Protein AF-A0A932JWS8-F1 (afdb_monomer)

Solvent-accessible surface area (backbone atoms only — not comparable to full-atom values): 4302 Å² total; per-residue (Å²): 132,83,79,66,45,77,63,54,58,49,51,48,53,52,35,41,74,76,69,47,63,60,69,62,49,47,54,52,51,73,48,41,80,78,43,54,74,70,53,43,52,50,50,52,52,49,54,53,52,52,43,57,50,53,56,50,69,75,47,84,79,84,83,74,84,86,85,76,135

Radius of gyration: 15.82 Å; Cα contacts (8 Å, |Δi|>4): 27; chains: 1; bounding box: 22×36×52 Å

Mean predicted aligned error: 7.89 Å

Foldseek 3Di:
DPQLDPQLVVLLVLCVVLPDDNVVSVVCSVCSVVDDPVVNVVVSVVSVVVSVVSVCVVVPPPPDDPDDD

Nearest PDB structures (foldseek):
  7yh8-assembly2_C  TM=5.134E-01  e=9.095E+00  synthetic construct

Structure (mmCIF, N/CA/C/O backbone):
data_AF-A0A932JWS8-F1
#
_entry.id   AF-A0A932JWS8-F1
#
loop_
_atom_site.group_PDB
_atom_site.id
_atom_site.type_symbol
_atom_site.label_atom_id
_atom_site.label_alt_id
_atom_site.label_comp_id
_atom_site.label_asym_id
_atom_site.label_entity_id
_atom_site.label_seq_id
_atom_site.pdbx_PDB_ins_code
_atom_site.Cartn_x
_atom_site.Cartn_y
_atom_site.Cartn_z
_atom_site.occupancy
_atom_site.B_iso_or_equiv
_atom_site.auth_seq_id
_atom_site.auth_comp_id
_atom_site.auth_asym_id
_atom_site.auth_atom_id
_atom_site.pdbx_PDB_model_num
ATOM 1 N N . MET A 1 1 ? -1.764 -14.898 -13.051 1.00 45.28 1 MET A N 1
ATOM 2 C CA . MET A 1 1 ? -1.703 -13.687 -12.216 1.00 45.28 1 MET A CA 1
ATOM 3 C C . MET A 1 1 ? -0.235 -13.437 -11.965 1.00 45.28 1 MET A C 1
ATOM 5 O O . MET A 1 1 ? 0.438 -14.349 -11.498 1.00 45.28 1 MET A O 1
ATOM 9 N N . THR A 1 2 ? 0.273 -12.310 -12.450 1.00 48.12 2 THR A N 1
ATOM 10 C CA . THR A 1 2 ? 1.667 -11.901 -12.268 1.00 48.12 2 THR A CA 1
ATOM 11 C C . THR A 1 2 ? 1.843 -11.597 -10.790 1.00 48.12 2 THR A C 1
ATOM 13 O O . THR A 1 2 ? 1.059 -10.836 -10.238 1.00 48.12 2 THR A O 1
ATOM 16 N N . ASP A 1 3 ? 2.779 -12.273 -10.134 1.00 55.47 3 ASP A N 1
ATOM 17 C CA . ASP A 1 3 ? 3.047 -12.069 -8.714 1.00 55.47 3 ASP A CA 1
ATOM 18 C C . ASP A 1 3 ? 3.632 -10.650 -8.554 1.00 55.47 3 ASP A C 1
ATOM 20 O O . ASP A 1 3 ? 4.712 -10.400 -9.100 1.00 55.47 3 ASP A O 1
ATOM 24 N N . PRO A 1 4 ? 2.946 -9.700 -7.888 1.00 56.78 4 PRO A N 1
ATOM 25 C CA . PRO A 1 4 ? 3.387 -8.304 -7.774 1.00 56.78 4 PRO A CA 1
ATOM 26 C C . PRO A 1 4 ? 4.625 -8.129 -6.872 1.00 56.78 4 PRO A C 1
ATOM 28 O O . PRO A 1 4 ? 5.010 -7.018 -6.516 1.00 56.78 4 PRO A O 1
ATOM 31 N N . GLY A 1 5 ? 5.264 -9.236 -6.498 1.00 72.38 5 GLY A N 1
ATOM 32 C CA . GLY A 1 5 ? 6.346 -9.311 -5.542 1.00 72.38 5 GLY A CA 1
ATOM 33 C C . GLY A 1 5 ? 5.804 -9.607 -4.140 1.00 72.38 5 GLY A C 1
ATOM 34 O O . GLY A 1 5 ? 4.756 -9.079 -3.751 1.00 72.38 5 GLY A O 1
ATOM 35 N N . PRO A 1 6 ? 6.529 -10.412 -3.341 1.00 81.06 6 PRO A N 1
ATOM 36 C CA . PRO A 1 6 ? 6.089 -10.810 -2.003 1.00 81.06 6 PRO A CA 1
ATOM 37 C C . PRO A 1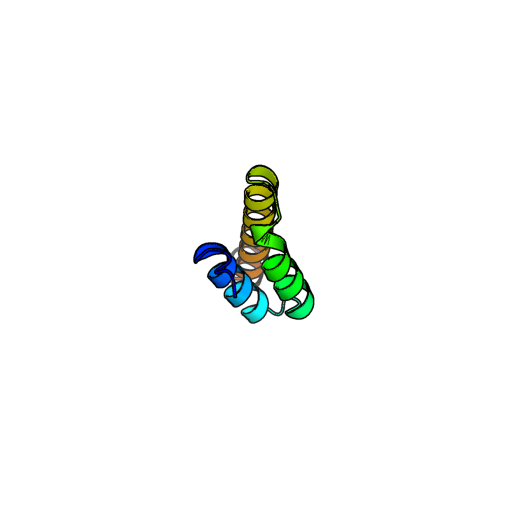 6 ? 5.850 -9.611 -1.072 1.00 81.06 6 PRO A C 1
ATOM 39 O O . PRO A 1 6 ? 5.008 -9.688 -0.182 1.00 81.06 6 PRO A O 1
ATOM 42 N N . GLU A 1 7 ? 6.543 -8.492 -1.300 1.00 90.31 7 GLU A N 1
ATOM 43 C CA . GLU A 1 7 ? 6.424 -7.291 -0.476 1.00 90.31 7 GLU A CA 1
ATOM 44 C C . GLU A 1 7 ? 5.107 -6.526 -0.688 1.00 90.31 7 GLU A C 1
ATOM 46 O O . GLU A 1 7 ? 4.437 -6.195 0.291 1.00 90.31 7 GLU A O 1
ATOM 51 N N . LEU A 1 8 ? 4.697 -6.264 -1.937 1.00 93.12 8 LEU A N 1
ATOM 52 C CA . LEU A 1 8 ? 3.447 -5.537 -2.198 1.00 93.12 8 LEU A CA 1
ATOM 53 C C . LEU A 1 8 ? 2.241 -6.318 -1.666 1.00 93.12 8 LEU A C 1
ATOM 55 O O . LEU A 1 8 ? 1.336 -5.742 -1.064 1.00 93.12 8 LEU A O 1
ATOM 59 N N . GLY A 1 9 ? 2.245 -7.641 -1.853 1.00 92.94 9 GLY A N 1
ATOM 60 C CA . GLY A 1 9 ? 1.200 -8.520 -1.334 1.00 92.94 9 GLY A CA 1
ATOM 61 C C . GLY A 1 9 ? 1.083 -8.482 0.193 1.00 92.94 9 GLY A C 1
ATOM 62 O O . GLY A 1 9 ? -0.028 -8.513 0.726 1.00 92.94 9 GLY A O 1
ATOM 63 N N . GLU A 1 10 ? 2.209 -8.391 0.905 1.00 94.44 10 GLU A N 1
ATOM 64 C CA . GLU A 1 10 ? 2.216 -8.260 2.362 1.00 94.44 10 GLU A CA 1
ATOM 65 C C . GLU A 1 10 ? 1.697 -6.889 2.815 1.00 94.44 10 GLU A C 1
ATOM 67 O O . GLU A 1 10 ? 0.852 -6.832 3.710 1.00 94.44 10 GLU A O 1
ATOM 72 N N . LEU A 1 11 ? 2.150 -5.802 2.180 1.00 96.12 11 LEU A N 1
ATOM 73 C CA . LEU A 1 11 ? 1.717 -4.440 2.509 1.00 96.12 11 LEU A CA 1
ATOM 74 C C . LEU A 1 11 ? 0.213 -4.258 2.312 1.00 96.12 11 LEU A C 1
ATOM 76 O O . LEU A 1 11 ? -0.466 -3.820 3.237 1.00 96.12 11 LEU A O 1
ATOM 80 N N . VAL A 1 12 ? -0.319 -4.668 1.158 1.00 95.56 12 VAL A N 1
ATOM 81 C CA . VAL A 1 12 ? -1.761 -4.596 0.876 1.00 95.56 12 VAL A CA 1
ATOM 82 C C . VAL A 1 12 ? -2.559 -5.385 1.909 1.00 95.56 12 VAL A C 1
ATOM 84 O O . VAL A 1 12 ? -3.535 -4.875 2.450 1.00 95.56 12 VAL A O 1
ATOM 87 N N . ARG A 1 13 ? -2.128 -6.607 2.251 1.00 95.25 13 ARG A N 1
ATOM 88 C CA . ARG A 1 13 ? -2.824 -7.414 3.262 1.00 95.25 13 ARG A CA 1
ATOM 89 C C . ARG A 1 13 ? -2.883 -6.705 4.617 1.00 95.25 13 ARG A C 1
ATOM 91 O O . ARG A 1 13 ? -3.925 -6.753 5.266 1.00 95.25 13 ARG A O 1
ATOM 98 N N . LYS A 1 14 ? -1.780 -6.084 5.046 1.00 96.06 14 LYS A N 1
ATOM 99 C CA . LYS A 1 14 ? -1.725 -5.349 6.316 1.00 96.06 14 LYS A CA 1
ATOM 100 C C . LYS A 1 14 ? -2.609 -4.105 6.275 1.00 96.06 14 LYS A C 1
ATOM 102 O O . LYS A 1 14 ? -3.442 -3.943 7.157 1.00 96.06 14 LYS A O 1
ATOM 107 N N . LEU A 1 15 ? -2.507 -3.288 5.230 1.00 96.44 15 LEU A N 1
ATOM 108 C CA . LEU A 1 15 ? -3.327 -2.083 5.066 1.00 96.44 15 LEU A CA 1
ATOM 109 C C . LEU A 1 15 ? -4.830 -2.402 5.081 1.00 96.44 15 LEU A C 1
ATOM 111 O O . LEU A 1 15 ? -5.574 -1.800 5.851 1.00 96.44 15 LEU A O 1
ATOM 115 N N . VAL A 1 16 ? -5.268 -3.435 4.351 1.00 96.31 16 VAL A N 1
ATOM 116 C CA . VAL A 1 16 ? -6.668 -3.900 4.394 1.00 96.31 16 VAL A CA 1
ATOM 117 C C . VAL A 1 16 ? -7.075 -4.332 5.808 1.00 96.31 16 VAL A C 1
ATOM 119 O O . VAL A 1 16 ? -8.198 -4.069 6.233 1.00 96.31 16 VAL A O 1
ATOM 122 N N . SER A 1 17 ? -6.180 -4.966 6.575 1.00 95.81 17 SER A N 1
ATOM 123 C CA . SER A 1 17 ? -6.485 -5.336 7.966 1.00 95.81 17 SER A CA 1
ATOM 124 C C . SER A 1 17 ? -6.629 -4.138 8.912 1.00 95.81 17 SER A C 1
ATOM 126 O O . SER A 1 17 ? -7.326 -4.2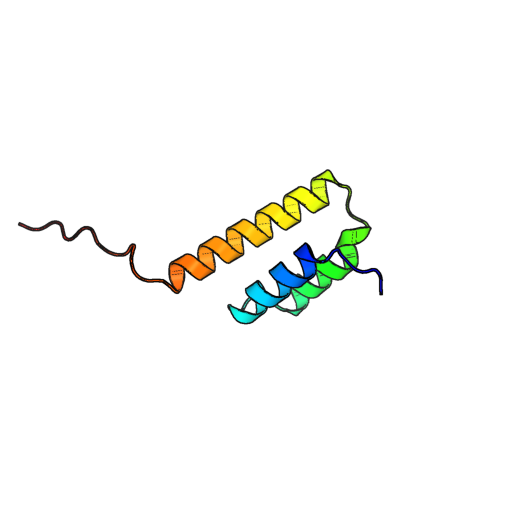64 9.916 1.00 95.81 17 SER A O 1
ATOM 128 N N . HIS A 1 18 ? -6.050 -2.987 8.558 1.00 94.56 18 HIS A N 1
ATOM 129 C CA . HIS A 1 18 ? -6.238 -1.707 9.249 1.00 94.56 18 HIS A CA 1
ATOM 130 C C . HIS A 1 18 ? -7.436 -0.894 8.719 1.00 94.56 18 HIS A C 1
ATOM 132 O O . HIS A 1 18 ? -7.704 0.197 9.216 1.00 94.56 18 HIS A O 1
ATOM 138 N N . GLY A 1 19 ? -8.198 -1.431 7.758 1.00 94.12 19 GLY A N 1
ATOM 139 C CA . GLY A 1 19 ? -9.430 -0.822 7.250 1.00 94.12 19 GLY A CA 1
ATOM 140 C C . GLY A 1 19 ? -9.278 0.015 5.980 1.00 94.12 19 GLY A C 1
ATOM 141 O O . GLY A 1 19 ? -10.243 0.675 5.600 1.00 94.12 19 GLY A O 1
ATOM 142 N N . GLU A 1 20 ? -8.116 -0.025 5.323 1.00 95.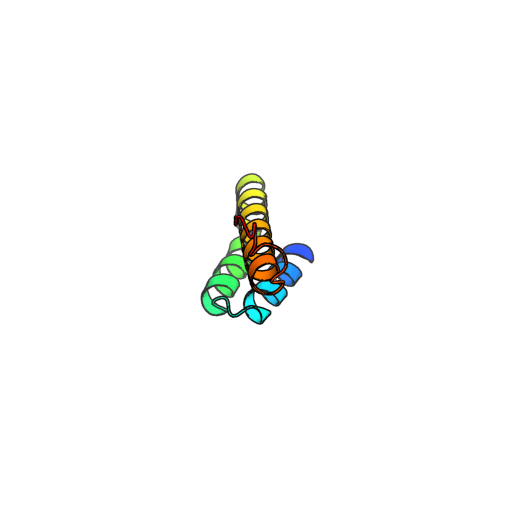12 20 GLU A N 1
ATOM 143 C CA . GLU A 1 20 ? -7.915 0.624 4.022 1.00 95.12 20 GLU A CA 1
ATOM 144 C C . GLU A 1 20 ? -8.758 -0.015 2.909 1.00 95.12 20 GLU A C 1
ATOM 146 O O . GLU A 1 20 ? -9.155 -1.186 2.983 1.00 95.12 20 GLU A O 1
ATOM 151 N N . ASP A 1 21 ? -9.018 0.764 1.857 1.00 96.06 21 ASP A N 1
ATOM 152 C CA . ASP A 1 21 ? -9.874 0.356 0.744 1.00 96.06 21 ASP A CA 1
ATOM 153 C C . ASP A 1 21 ? -9.231 -0.777 -0.077 1.00 96.06 21 ASP A C 1
ATOM 155 O O . ASP A 1 21 ? -8.223 -0.616 -0.772 1.00 96.06 21 ASP A O 1
ATOM 159 N N . ALA A 1 22 ? -9.844 -1.959 -0.004 1.00 93.94 22 ALA A N 1
ATOM 160 C CA . ALA A 1 22 ? -9.378 -3.143 -0.710 1.00 93.94 22 ALA A CA 1
ATOM 161 C C . ALA A 1 22 ? -9.512 -3.032 -2.239 1.00 93.94 22 ALA A C 1
ATOM 163 O O . ALA A 1 22 ? -8.709 -3.641 -2.948 1.00 93.94 22 ALA A O 1
ATOM 164 N N . GLU A 1 23 ? -10.496 -2.289 -2.760 1.00 95.19 23 GLU A N 1
ATOM 165 C CA . GLU A 1 23 ? -10.656 -2.085 -4.206 1.00 95.19 23 GLU A CA 1
ATOM 166 C C . GLU A 1 23 ? -9.543 -1.184 -4.744 1.00 95.19 23 GLU A C 1
ATOM 168 O O . GLU A 1 23 ? -8.929 -1.503 -5.767 1.00 95.19 23 GLU A O 1
ATOM 173 N N . GLU A 1 24 ? -9.216 -0.111 -4.019 1.00 94.88 24 GLU A N 1
ATOM 174 C CA . GLU A 1 24 ? -8.096 0.765 -4.369 1.00 94.88 24 GLU A CA 1
ATOM 175 C C . GLU A 1 24 ? -6.760 0.008 -4.336 1.00 94.88 24 GLU A C 1
ATOM 177 O O . GLU A 1 24 ? -5.982 0.051 -5.292 1.00 94.88 24 GLU A O 1
ATOM 182 N N . LEU A 1 25 ? -6.496 -0.742 -3.265 1.00 95.06 25 LEU A N 1
ATOM 183 C CA . LEU A 1 25 ? -5.257 -1.508 -3.139 1.00 95.06 25 LEU A CA 1
ATOM 184 C C . LEU A 1 25 ? -5.155 -2.636 -4.180 1.00 95.06 25 LEU A C 1
ATOM 186 O O . LEU A 1 25 ? -4.054 -2.916 -4.658 1.00 95.06 25 LEU A O 1
ATOM 190 N N . SER A 1 26 ? -6.278 -3.243 -4.582 1.00 92.81 26 SER A N 1
ATOM 191 C CA . SER A 1 26 ? -6.311 -4.212 -5.688 1.00 92.81 26 SER A CA 1
ATOM 192 C C . SER A 1 26 ? -5.934 -3.560 -7.017 1.00 92.81 26 SER A C 1
ATOM 194 O O . SER A 1 26 ? -5.145 -4.131 -7.767 1.00 92.81 26 SER A O 1
ATOM 196 N N . TYR A 1 27 ? -6.434 -2.352 -7.299 1.00 94.31 27 TYR A N 1
ATOM 197 C CA . TYR A 1 27 ? -6.047 -1.610 -8.501 1.00 94.31 27 TYR A CA 1
ATOM 198 C C . TYR A 1 27 ? -4.533 -1.366 -8.547 1.00 94.31 27 TYR A C 1
ATOM 200 O O . TYR A 1 27 ? -3.893 -1.603 -9.573 1.00 94.31 27 TYR A O 1
ATOM 208 N N . TRP A 1 28 ? -3.939 -0.950 -7.423 1.00 94.38 28 TRP A N 1
ATOM 209 C CA . TRP A 1 28 ? -2.494 -0.739 -7.339 1.00 94.38 28 TRP A CA 1
ATOM 210 C C . TRP A 1 28 ? -1.690 -2.026 -7.549 1.00 94.38 28 TRP A C 1
ATOM 212 O O . TRP A 1 28 ? -0.635 -1.974 -8.180 1.00 94.38 28 TRP A O 1
ATOM 222 N N . GLN A 1 29 ? -2.182 -3.175 -7.074 1.00 92.62 29 GLN A N 1
ATOM 223 C CA . GLN A 1 29 ? -1.568 -4.479 -7.348 1.00 92.62 29 GLN A CA 1
ATOM 224 C C . GLN A 1 29 ? -1.636 -4.856 -8.828 1.00 92.62 29 GLN A C 1
ATOM 226 O O . GLN A 1 29 ? -0.644 -5.346 -9.371 1.00 92.62 29 GLN A O 1
ATOM 231 N N . ASP A 1 30 ? -2.773 -4.600 -9.475 1.00 93.31 30 ASP A N 1
ATOM 232 C CA . ASP A 1 30 ? -3.002 -4.958 -10.873 1.00 93.31 30 ASP A CA 1
ATOM 233 C C . ASP A 1 30 ? -2.071 -4.199 -11.826 1.00 93.31 30 ASP A C 1
ATOM 235 O O . ASP A 1 30 ? -1.569 -4.786 -12.783 1.00 93.31 30 ASP A O 1
ATOM 239 N N . ILE A 1 31 ? -1.794 -2.919 -11.552 1.00 93.69 31 ILE A N 1
ATOM 240 C CA . ILE A 1 31 ?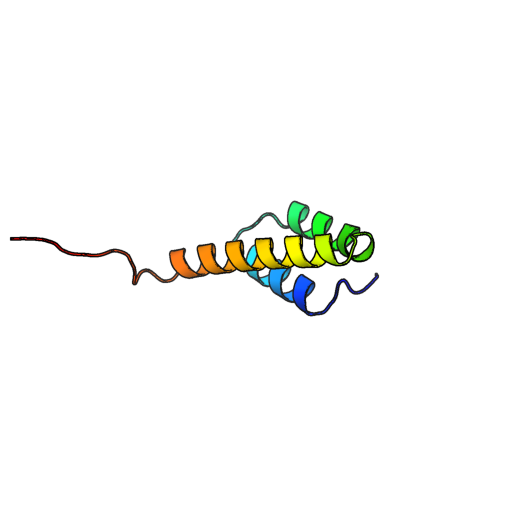 -0.915 -2.101 -12.404 1.00 93.69 31 ILE A CA 1
ATOM 241 C C . ILE A 1 31 ? 0.558 -2.125 -11.980 1.00 93.69 31 ILE A C 1
ATOM 243 O O . ILE A 1 31 ? 1.403 -1.570 -12.680 1.00 93.69 31 ILE A O 1
ATOM 247 N N . PHE A 1 32 ? 0.901 -2.750 -10.848 1.00 93.94 32 PHE A N 1
ATOM 248 C CA . PHE A 1 32 ? 2.240 -2.655 -10.255 1.00 93.94 32 PHE A CA 1
ATOM 249 C C . PHE A 1 32 ? 3.357 -3.102 -11.200 1.00 93.94 3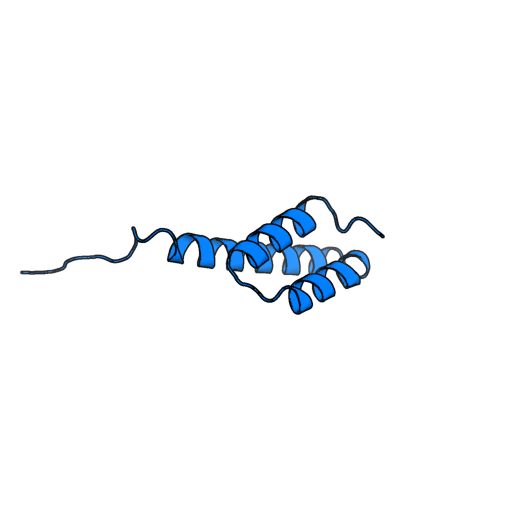2 PHE A C 1
ATOM 251 O O . PHE A 1 32 ? 4.397 -2.451 -11.296 1.00 93.94 32 PHE A O 1
ATOM 258 N N . THR A 1 33 ? 3.143 -4.202 -11.924 1.00 91.12 33 THR A N 1
ATOM 259 C CA . THR A 1 33 ? 4.147 -4.753 -12.845 1.00 91.12 33 THR A CA 1
ATOM 260 C C . THR A 1 33 ? 4.337 -3.911 -14.101 1.00 91.12 33 THR A C 1
ATOM 262 O O . THR A 1 33 ? 5.350 -4.068 -14.781 1.00 91.12 33 THR A O 1
ATOM 265 N N . ASP A 1 34 ? 3.389 -3.018 -14.384 1.00 94.31 34 ASP A N 1
ATOM 266 C CA . ASP A 1 34 ? 3.427 -2.105 -15.525 1.00 94.31 34 ASP A CA 1
ATOM 267 C C . ASP A 1 34 ? 4.115 -0.774 -15.171 1.00 94.31 34 ASP A C 1
ATOM 269 O O . ASP A 1 34 ? 4.498 -0.014 -16.062 1.00 94.31 34 ASP A O 1
ATOM 273 N N . LEU A 1 35 ? 4.314 -0.499 -13.876 1.00 93.38 35 LEU A N 1
ATOM 274 C CA . LEU A 1 35 ? 5.044 0.667 -13.388 1.00 93.38 35 LEU A CA 1
ATOM 275 C C . LEU A 1 35 ? 6.549 0.533 -13.641 1.00 93.38 35 LEU A C 1
ATOM 277 O O . LEU A 1 35 ? 7.130 -0.554 -13.574 1.00 93.38 35 LEU A O 1
ATOM 281 N N . THR A 1 36 ? 7.220 1.667 -13.842 1.00 95.25 36 THR A N 1
ATOM 282 C CA . THR A 1 36 ? 8.687 1.713 -13.833 1.00 95.25 36 THR A CA 1
ATOM 283 C C . THR A 1 36 ? 9.239 1.397 -12.440 1.00 95.25 36 THR A C 1
ATOM 285 O O . THR A 1 36 ? 8.565 1.591 -11.432 1.00 95.25 36 THR A O 1
ATOM 288 N N . ALA A 1 37 ? 10.509 0.990 -12.348 1.00 92.25 37 ALA A N 1
ATOM 289 C CA . ALA A 1 37 ? 11.148 0.698 -11.059 1.00 92.25 37 ALA A CA 1
ATOM 290 C C . ALA A 1 37 ? 11.057 1.871 -10.057 1.00 92.25 37 ALA A C 1
ATOM 292 O O . ALA A 1 37 ? 10.810 1.657 -8.875 1.00 92.25 37 ALA A O 1
ATOM 293 N N . ALA A 1 38 ? 11.194 3.114 -10.532 1.00 95.00 38 ALA A N 1
ATOM 294 C CA . ALA A 1 38 ? 11.079 4.300 -9.682 1.00 95.00 38 ALA A CA 1
ATOM 295 C C . ALA A 1 38 ? 9.644 4.522 -9.168 1.00 95.00 38 ALA A C 1
ATOM 297 O O . ALA A 1 38 ? 9.446 4.956 -8.034 1.00 95.00 38 ALA A O 1
ATOM 298 N N . GLU A 1 39 ? 8.636 4.227 -9.988 1.00 96.31 39 GLU A N 1
ATOM 299 C CA . GLU A 1 39 ? 7.226 4.314 -9.596 1.00 96.31 39 GLU A CA 1
ATOM 300 C C . GLU A 1 39 ? 6.841 3.191 -8.632 1.00 96.31 39 GLU A C 1
ATOM 302 O O . GLU A 1 39 ? 6.151 3.455 -7.650 1.00 96.31 39 GLU A O 1
ATOM 307 N N . GLN A 1 40 ? 7.350 1.976 -8.855 1.00 95.12 40 GLN A N 1
ATOM 308 C CA . GLN A 1 40 ? 7.194 0.853 -7.930 1.00 95.12 40 GLN A CA 1
ATOM 309 C C . GLN A 1 40 ? 7.784 1.187 -6.557 1.00 95.12 40 GLN A C 1
ATOM 311 O O . GLN A 1 40 ? 7.102 1.041 -5.544 1.00 95.12 40 GLN A O 1
ATOM 316 N N . GLU A 1 41 ? 9.018 1.703 -6.503 1.00 95.06 41 GLU A N 1
ATOM 317 C CA . GLU A 1 41 ? 9.632 2.127 -5.239 1.00 95.06 41 GLU A CA 1
ATOM 318 C C . GLU A 1 41 ? 8.840 3.243 -4.556 1.00 95.06 41 GLU A C 1
ATOM 320 O O . GLU A 1 41 ? 8.658 3.210 -3.338 1.00 95.06 41 GLU A O 1
ATOM 325 N N . LYS A 1 42 ? 8.337 4.217 -5.324 1.00 96.50 42 LYS A N 1
ATOM 326 C CA . LYS A 1 42 ? 7.523 5.312 -4.787 1.00 96.50 42 LYS A CA 1
ATOM 327 C C . LYS A 1 42 ? 6.210 4.805 -4.189 1.00 96.50 42 LYS A C 1
ATOM 329 O O . LYS A 1 42 ? 5.843 5.248 -3.102 1.00 96.50 42 LYS A O 1
ATOM 334 N N . LEU A 1 43 ? 5.524 3.891 -4.872 1.00 95.94 43 LEU A N 1
ATOM 335 C CA . LEU A 1 43 ? 4.292 3.279 -4.382 1.00 95.94 43 LEU A CA 1
ATOM 336 C C . LEU A 1 43 ? 4.557 2.470 -3.109 1.00 95.94 43 LEU A C 1
ATOM 338 O O . LEU A 1 43 ? 3.905 2.705 -2.096 1.00 95.94 43 LEU A O 1
ATOM 342 N N . LEU A 1 44 ? 5.573 1.601 -3.111 1.00 96.38 44 LEU A N 1
ATOM 343 C CA . LEU A 1 44 ? 5.964 0.838 -1.922 1.00 96.38 44 LEU A CA 1
ATOM 344 C C . LEU A 1 44 ? 6.318 1.756 -0.745 1.00 96.38 44 LEU A C 1
ATOM 346 O O . LEU A 1 44 ? 5.900 1.504 0.381 1.00 96.38 44 LEU A O 1
ATOM 350 N N . ALA A 1 45 ? 7.066 2.835 -0.984 1.00 96.88 45 ALA A N 1
ATOM 351 C CA . ALA A 1 45 ? 7.394 3.807 0.053 1.00 96.88 45 ALA A CA 1
ATOM 352 C C . ALA A 1 45 ? 6.140 4.488 0.630 1.00 96.88 45 ALA A C 1
ATOM 354 O O . ALA A 1 45 ? 6.061 4.644 1.847 1.00 96.88 45 ALA A O 1
ATOM 355 N N . GLY A 1 46 ? 5.164 4.841 -0.214 1.00 96.94 46 GLY A N 1
ATOM 356 C CA . GLY A 1 46 ? 3.881 5.401 0.217 1.00 96.94 46 GLY A CA 1
ATOM 357 C C . GLY A 1 46 ? 3.091 4.432 1.096 1.00 96.94 46 GLY A C 1
ATOM 358 O O . GLY A 1 46 ? 2.769 4.765 2.233 1.00 96.94 46 GLY A O 1
ATOM 359 N N . LEU A 1 47 ? 2.896 3.197 0.627 1.00 96.75 47 LEU A N 1
ATOM 360 C CA . LEU A 1 47 ? 2.173 2.155 1.366 1.00 96.75 47 LEU A CA 1
ATOM 361 C C . LEU A 1 47 ? 2.843 1.825 2.712 1.00 96.75 47 LEU A C 1
ATOM 363 O O . LEU A 1 47 ? 2.166 1.637 3.721 1.00 96.75 47 LEU A O 1
ATOM 367 N N . ARG A 1 48 ? 4.186 1.802 2.766 1.00 97.06 48 ARG A N 1
ATOM 368 C CA . ARG A 1 48 ? 4.935 1.633 4.026 1.00 97.06 48 ARG A CA 1
ATOM 369 C C . ARG A 1 48 ? 4.704 2.800 4.993 1.00 97.06 48 ARG A C 1
ATOM 371 O O . ARG A 1 48 ? 4.593 2.576 6.194 1.00 97.06 48 ARG A O 1
ATOM 378 N N . GLN A 1 49 ? 4.675 4.038 4.495 1.00 97.25 49 GLN A N 1
ATOM 379 C CA . GLN A 1 49 ? 4.440 5.225 5.326 1.00 97.25 49 GLN A CA 1
ATOM 380 C C . GLN A 1 49 ? 3.025 5.253 5.901 1.00 97.25 49 GLN A C 1
ATOM 382 O O . GLN A 1 49 ? 2.854 5.595 7.070 1.00 97.25 49 GLN A O 1
ATOM 387 N N . GLU A 1 50 ? 2.042 4.885 5.087 1.00 96.06 50 GLU A N 1
ATOM 388 C CA . GLU A 1 50 ? 0.640 4.798 5.478 1.00 96.06 50 GLU A CA 1
ATOM 389 C C . GLU A 1 50 ? 0.429 3.721 6.542 1.00 96.06 50 GLU A C 1
ATOM 391 O O . GLU A 1 50 ? -0.069 4.023 7.626 1.00 96.06 50 GLU A O 1
ATOM 396 N N . LEU A 1 51 ? 0.958 2.514 6.317 1.00 96.12 51 LEU A N 1
ATOM 397 C CA . LEU A 1 51 ? 0.914 1.435 7.304 1.00 96.12 51 LEU A CA 1
ATOM 398 C C . LEU A 1 51 ? 1.548 1.863 8.635 1.00 96.12 51 LEU A C 1
ATOM 400 O O . LEU A 1 51 ? 0.940 1.718 9.690 1.00 96.12 51 LEU A O 1
ATOM 404 N N . ALA A 1 52 ? 2.734 2.476 8.590 1.00 95.50 52 ALA A N 1
ATOM 405 C CA . ALA A 1 52 ? 3.405 2.969 9.790 1.00 95.50 52 ALA A CA 1
ATOM 406 C C . ALA A 1 52 ? 2.640 4.110 10.491 1.00 95.50 52 ALA A C 1
ATOM 408 O O . ALA A 1 52 ? 2.852 4.369 11.678 1.00 95.50 52 ALA A O 1
ATOM 409 N N . ALA A 1 53 ? 1.800 4.866 9.781 1.00 94.06 53 ALA A N 1
ATOM 410 C CA . ALA A 1 53 ? 0.922 5.858 10.395 1.00 94.06 53 ALA A CA 1
ATOM 411 C C . ALA A 1 53 ? -0.255 5.182 11.110 1.00 94.06 53 ALA A C 1
ATOM 413 O O . ALA A 1 53 ? -0.532 5.532 12.255 1.00 94.06 53 ALA A O 1
ATOM 414 N N . LEU A 1 54 ? -0.879 4.185 10.481 1.00 94.00 54 LEU A N 1
ATOM 415 C CA . LEU A 1 54 ? -1.981 3.411 11.057 1.00 94.00 54 LEU A CA 1
ATOM 416 C C . LEU A 1 54 ? -1.538 2.633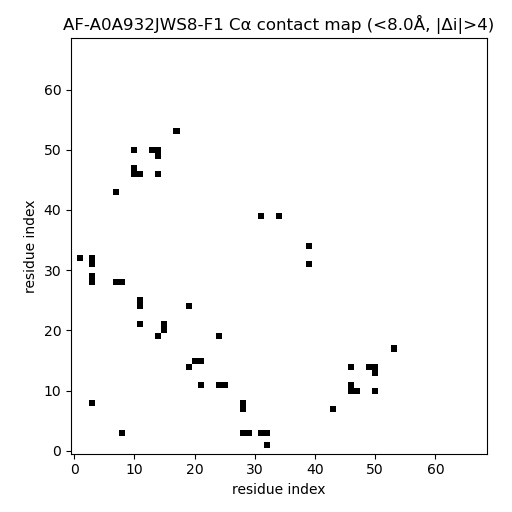 12.307 1.00 94.00 54 LEU A C 1
ATOM 418 O O . LEU A 1 54 ? -2.156 2.766 13.361 1.00 94.00 54 LEU A O 1
ATOM 422 N N . GLU A 1 55 ? -0.400 1.936 12.249 1.00 93.44 55 GLU A N 1
ATOM 423 C CA . GLU A 1 55 ? 0.160 1.191 13.390 1.00 93.44 55 GLU A CA 1
ATOM 424 C C . GLU A 1 55 ? 0.457 2.099 14.602 1.00 93.44 55 GLU A C 1
ATOM 426 O O . GLU A 1 55 ? 0.291 1.694 15.758 1.00 93.44 55 GLU A O 1
ATOM 431 N N . ARG A 1 56 ? 0.861 3.356 14.357 1.00 91.62 56 ARG A N 1
ATOM 432 C CA . ARG A 1 56 ? 1.063 4.364 15.415 1.00 91.62 56 ARG A CA 1
ATOM 433 C C . ARG A 1 56 ? -0.243 4.851 16.033 1.00 91.62 56 ARG A C 1
ATOM 435 O O . ARG A 1 56 ? -0.256 5.177 17.215 1.00 91.62 56 ARG A O 1
ATOM 442 N N . LEU A 1 57 ? -1.328 4.918 15.265 1.00 87.94 57 LEU A N 1
ATOM 443 C CA . LEU A 1 57 ? -2.643 5.294 15.792 1.00 87.94 57 LEU A CA 1
ATOM 444 C C . LEU A 1 57 ? -3.244 4.181 16.662 1.00 87.94 57 LEU A C 1
ATOM 446 O O . LEU A 1 57 ? -3.939 4.473 17.634 1.00 87.94 57 LEU A O 1
ATOM 450 N N . GLU A 1 58 ? -2.944 2.921 16.349 1.00 79.12 58 GLU A N 1
ATOM 451 C CA . GLU A 1 58 ? -3.381 1.752 17.124 1.00 79.12 58 GLU A CA 1
ATOM 452 C C . GLU A 1 58 ? -2.536 1.476 18.376 1.00 79.12 58 GLU A C 1
ATOM 454 O O . GLU A 1 58 ? -2.988 0.770 19.279 1.00 79.12 58 GLU A O 1
ATOM 459 N N . SER A 1 59 ? -1.334 2.052 18.456 1.00 65.44 59 SER A N 1
ATOM 460 C CA . SER A 1 59 ? -0.441 1.970 19.615 1.00 65.44 59 SER A CA 1
ATOM 461 C C . SER A 1 59 ? -0.425 3.313 20.361 1.00 65.44 59 SER A C 1
ATOM 463 O O . SER A 1 59 ? 0.441 4.149 20.099 1.00 65.44 59 SER A O 1
ATOM 465 N N . PRO A 1 60 ? -1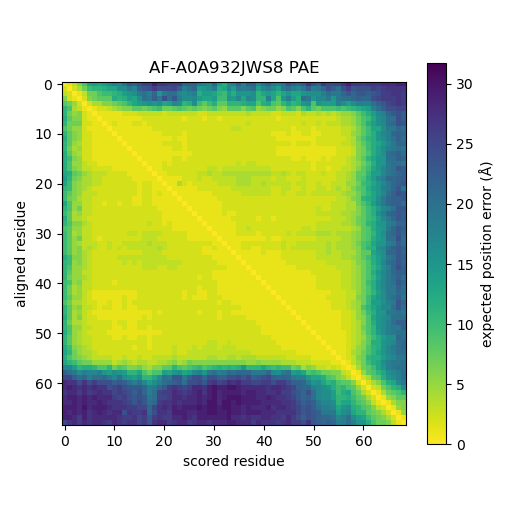.371 3.569 21.287 1.00 55.53 60 PRO A N 1
ATOM 466 C CA . PRO A 1 60 ? -1.500 4.855 21.964 1.00 55.53 60 PRO A CA 1
ATOM 467 C C . PRO A 1 60 ? -0.435 5.020 23.062 1.00 55.53 60 PRO A C 1
ATOM 469 O O . PRO A 1 60 ? -0.765 5.028 24.243 1.00 55.53 60 PRO A O 1
ATOM 472 N N . ASP A 1 61 ? 0.838 5.169 22.691 1.00 56.50 61 ASP A N 1
ATOM 473 C CA . ASP A 1 61 ? 1.914 5.559 23.624 1.00 56.50 61 ASP A CA 1
ATOM 474 C C . ASP A 1 61 ? 2.507 6.953 23.313 1.00 56.50 61 ASP A C 1
ATOM 476 O O . ASP A 1 61 ? 3.258 7.501 24.109 1.00 56.50 61 ASP A O 1
ATOM 480 N N . ASP A 1 62 ? 2.085 7.614 22.225 1.00 55.59 62 ASP A N 1
ATOM 481 C CA . ASP A 1 62 ? 2.558 8.962 21.843 1.00 55.59 62 ASP A CA 1
ATOM 482 C C . ASP A 1 62 ? 1.517 10.084 22.051 1.00 55.59 62 ASP A C 1
ATOM 484 O O . ASP A 1 62 ? 1.558 11.140 21.418 1.00 55.59 62 ASP A O 1
ATOM 488 N N . ALA A 1 63 ? 0.576 9.898 22.980 1.00 52.19 63 ALA A N 1
ATOM 489 C CA . ALA A 1 63 ? -0.376 10.937 23.375 1.00 52.19 63 ALA A CA 1
ATOM 490 C C . ALA A 1 63 ? -0.210 11.357 24.842 1.00 52.19 63 ALA A C 1
ATOM 492 O O . ALA A 1 63 ? -1.160 11.262 25.616 1.00 52.19 63 ALA A O 1
ATOM 493 N N . GLN A 1 64 ? 0.969 11.861 25.234 1.00 56.72 64 GLN A N 1
ATOM 494 C CA . GLN A 1 64 ? 1.079 12.859 26.314 1.00 56.72 64 GLN A CA 1
ATOM 495 C C . GLN A 1 64 ? 2.494 13.439 26.472 1.00 56.72 64 GLN A C 1
ATOM 497 O O . GLN A 1 64 ? 3.399 12.752 26.935 1.00 56.72 64 GLN A O 1
ATOM 502 N N . PRO A 1 65 ? 2.627 14.772 26.402 1.00 50.94 65 PRO A N 1
ATOM 503 C CA . PRO A 1 65 ? 3.286 15.492 27.468 1.00 50.94 65 PRO A CA 1
ATOM 504 C C . PRO A 1 65 ? 2.186 16.079 28.352 1.00 50.94 65 PRO A C 1
ATOM 506 O O . PRO A 1 65 ? 1.560 17.089 28.031 1.00 50.94 65 PRO A O 1
ATOM 509 N N . LYS A 1 66 ? 1.945 15.433 29.500 1.00 55.03 66 LYS A N 1
ATOM 510 C CA . LYS A 1 66 ? 1.327 16.105 30.646 1.00 55.03 66 LYS A CA 1
ATOM 511 C C . LYS A 1 66 ? 2.269 17.238 31.052 1.00 55.03 66 LYS A C 1
ATOM 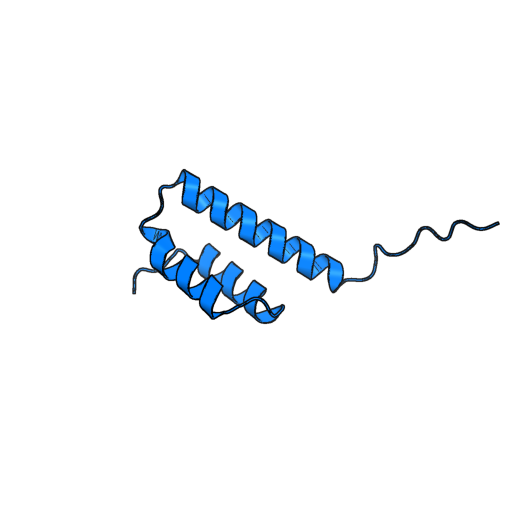513 O O . LYS A 1 66 ? 3.220 17.006 31.791 1.00 55.03 66 LYS A O 1
ATOM 518 N N . GLN A 1 67 ? 2.031 1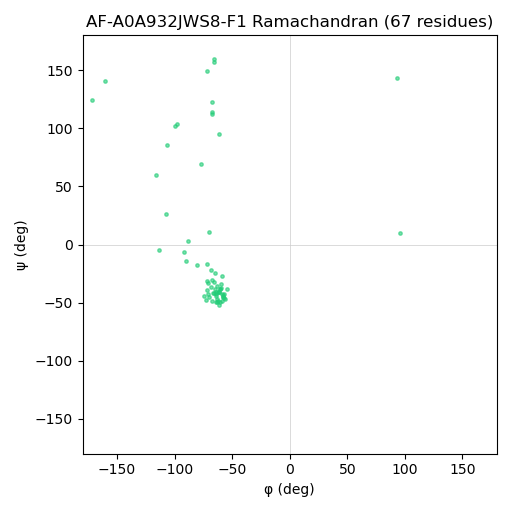8.449 30.559 1.00 54.56 67 GLN A N 1
ATOM 519 C CA . GLN A 1 67 ? 2.585 19.644 31.184 1.00 54.56 67 GLN A CA 1
ATOM 520 C C . GLN A 1 67 ? 1.518 20.266 32.084 1.00 54.56 67 GLN A C 1
ATOM 522 O O . GLN A 1 67 ? 0.538 20.851 31.634 1.00 54.56 67 GLN A O 1
ATOM 527 N N . THR A 1 68 ? 1.699 20.053 33.381 1.00 43.12 68 THR A N 1
ATOM 528 C CA . THR A 1 68 ? 1.217 20.881 34.499 1.00 43.12 68 THR A CA 1
ATOM 529 C C . THR A 1 68 ? 2.101 20.494 35.692 1.00 43.12 68 THR A C 1
ATOM 531 O O . THR A 1 68 ? 2.451 19.312 35.794 1.00 43.12 68 THR A O 1
ATOM 534 N N . PRO A 1 69 ? 2.533 21.423 36.562 1.00 56.59 69 PRO A N 1
ATOM 535 C CA . PRO A 1 69 ? 1.899 22.684 36.957 1.00 56.59 69 PRO A CA 1
ATOM 536 C C . PRO A 1 69 ? 2.525 23.958 36.375 1.00 56.59 69 PRO A C 1
ATOM 538 O O . PRO A 1 69 ? 3.741 23.958 36.083 1.00 56.59 69 PRO A O 1
#

pLDDT: mean 85.03, std 17.06, range [43.12, 97.25]

Secondary structure (DSSP, 8-state):
-----HHHHHHHHHHHHTT--HHHHHHHHHHGGGS-HHHHHHHHHHHHHHHHHHHHHHSTTS-------

Sequence (69 aa):
MTDPGPELGELVRKLVSHGEDAEELSYWQDIFTDLTAAEQEKLLAGLRQELAALERLESPDDAQPKQTP